Protein AF-A0A1G1GM62-F1 (afdb_monomer)

Radius of gyration: 15.06 Å; Cα contacts (8 Å, |Δi|>4): 50; chains: 1; bounding box: 35×20×39 Å

Solvent-accessible surface area (backbone atoms only — no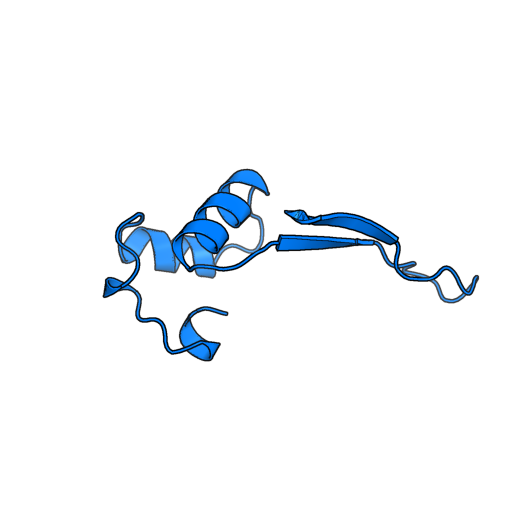t comparable to full-atom values): 4352 Å² total; per-residue (Å²): 108,57,73,80,68,74,51,55,65,86,75,36,82,94,48,54,64,69,52,49,56,55,60,74,68,50,95,73,76,59,66,70,60,51,51,55,53,33,51,69,70,77,40,77,51,74,44,68,48,68,73,93,57,97,83,61,95,62,70,74,41,78,77,44,78,89

Structure (mmCIF, N/CA/C/O backbone):
data_AF-A0A1G1GM62-F1
#
_entry.id   AF-A0A1G1GM62-F1
#
loop_
_atom_site.group_PDB
_atom_site.id
_atom_site.type_symbol
_atom_site.label_atom_id
_atom_site.label_alt_id
_atom_site.label_comp_id
_atom_site.label_asym_id
_atom_site.label_entity_id
_atom_site.label_seq_id
_atom_site.pdbx_PDB_ins_code
_atom_site.Cartn_x
_atom_site.Cartn_y
_atom_site.Cartn_z
_atom_site.occupancy
_atom_site.B_iso_or_equiv
_atom_site.auth_seq_id
_atom_site.auth_comp_id
_atom_site.auth_asym_id
_atom_site.auth_atom_id
_atom_site.pdbx_PDB_model_num
ATOM 1 N N . MET A 1 1 ? -4.819 9.163 -2.040 1.00 62.72 1 MET A N 1
ATOM 2 C CA . MET A 1 1 ? -5.624 8.020 -2.519 1.00 62.72 1 MET A CA 1
ATOM 3 C C . MET A 1 1 ? -7.040 8.044 -1.970 1.00 62.72 1 MET A C 1
ATOM 5 O O . MET A 1 1 ? -7.868 8.644 -2.628 1.00 62.72 1 MET A O 1
ATOM 9 N N . ARG A 1 2 ? -7.336 7.539 -0.765 1.00 73.31 2 ARG A N 1
ATOM 10 C CA . ARG A 1 2 ? -8.713 7.494 -0.222 1.00 73.31 2 ARG A CA 1
ATOM 11 C C . ARG A 1 2 ? -9.461 8.839 -0.274 1.00 73.31 2 ARG A C 1
ATOM 13 O O . ARG A 1 2 ? -10.557 8.918 -0.812 1.00 73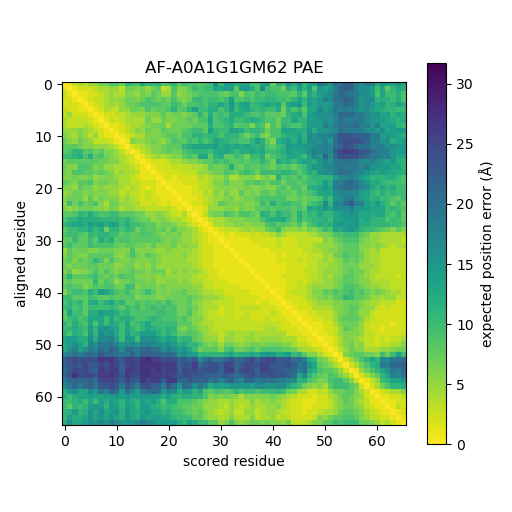.31 2 ARG A O 1
ATOM 20 N N . LYS A 1 3 ? -8.822 9.923 0.189 1.00 71.50 3 LYS A N 1
ATOM 21 C CA . LYS A 1 3 ? -9.385 11.290 0.120 1.00 71.50 3 LYS A CA 1
ATOM 22 C C . LYS A 1 3 ? -9.699 11.756 -1.311 1.00 71.50 3 LYS A C 1
ATOM 24 O O . LYS A 1 3 ? -10.640 12.510 -1.501 1.00 71.50 3 LYS A O 1
ATOM 29 N N . GLN A 1 4 ? -8.925 11.312 -2.303 1.00 71.00 4 GLN A N 1
ATOM 30 C CA . GLN A 1 4 ? -9.155 11.644 -3.717 1.00 71.00 4 GLN A CA 1
ATOM 31 C C . GLN A 1 4 ? -10.335 10.862 -4.311 1.00 71.00 4 GLN A C 1
ATOM 33 O O . GLN A 1 4 ? -10.848 11.252 -5.349 1.00 71.00 4 GLN A O 1
ATOM 38 N N . MET A 1 5 ? -10.774 9.790 -3.646 1.00 66.44 5 MET A N 1
ATOM 39 C CA . MET A 1 5 ? -11.927 8.973 -4.031 1.00 66.44 5 MET A CA 1
ATOM 40 C C . MET A 1 5 ? -13.186 9.300 -3.216 1.00 66.44 5 MET A C 1
ATOM 42 O O . MET A 1 5 ? -14.182 8.598 -3.326 1.00 66.44 5 MET A O 1
ATOM 46 N N . GLY A 1 6 ? -13.146 10.328 -2.361 1.00 75.19 6 GLY A N 1
ATOM 47 C CA . GLY A 1 6 ? -14.290 10.725 -1.531 1.00 75.19 6 GLY A CA 1
ATOM 48 C C . GLY A 1 6 ? -14.621 9.776 -0.373 1.00 75.19 6 GLY A C 1
ATOM 49 O O . GLY A 1 6 ? -15.560 10.043 0.367 1.00 75.19 6 GLY A O 1
ATOM 50 N N . VAL A 1 7 ? -13.840 8.711 -0.170 1.00 77.38 7 VAL A N 1
ATOM 51 C CA . VAL A 1 7 ? -14.039 7.742 0.918 1.00 77.38 7 VAL A CA 1
ATOM 52 C C . VAL A 1 7 ? -13.574 8.363 2.237 1.00 77.38 7 VAL A C 1
ATOM 54 O O . VAL A 1 7 ? -12.465 8.904 2.316 1.00 77.38 7 VAL A O 1
ATOM 57 N N . LYS A 1 8 ? -14.378 8.306 3.300 1.00 79.19 8 LYS A N 1
ATOM 58 C CA . LYS A 1 8 ? -14.005 8.773 4.645 1.00 79.19 8 LYS A CA 1
ATOM 59 C C . LYS A 1 8 ? -13.306 7.662 5.434 1.00 79.19 8 LYS A C 1
ATOM 61 O O . LYS A 1 8 ? -13.309 6.505 5.043 1.00 79.19 8 LYS A O 1
ATOM 66 N N . GLN A 1 9 ? -12.613 8.014 6.521 1.00 67.31 9 GLN A N 1
ATOM 67 C 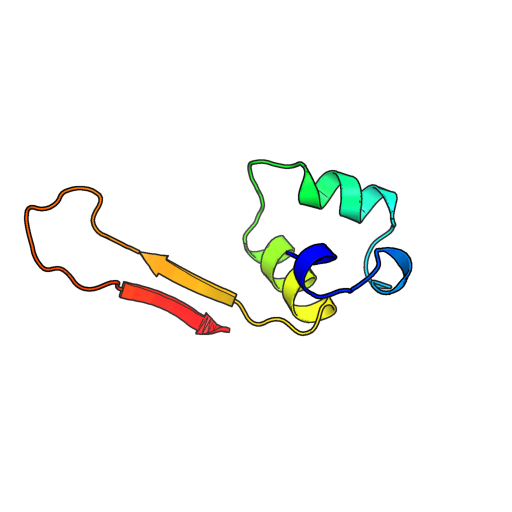CA . GLN A 1 9 ? -11.903 7.003 7.332 1.00 67.31 9 GLN A CA 1
ATOM 68 C C . GLN A 1 9 ? -12.882 6.077 8.056 1.00 67.31 9 GLN A C 1
ATOM 70 O O . GLN A 1 9 ? -12.597 4.905 8.240 1.00 67.31 9 GLN A O 1
ATOM 75 N N . GLU A 1 10 ? -14.029 6.631 8.428 1.00 71.75 10 GLU A N 1
ATOM 76 C CA . GLU A 1 10 ? -15.169 5.966 9.062 1.00 71.75 10 GLU A CA 1
ATOM 77 C C . GLU A 1 10 ? -15.848 4.933 8.145 1.00 71.75 10 GLU A C 1
ATOM 79 O O . GLU A 1 10 ? -16.452 3.989 8.643 1.00 71.75 10 GLU A O 1
ATOM 84 N N . ASP A 1 11 ? -15.659 5.037 6.825 1.00 69.06 11 ASP A N 1
ATOM 85 C CA . ASP A 1 11 ? -16.199 4.081 5.849 1.00 69.06 11 ASP A CA 1
ATOM 86 C C . ASP A 1 11 ? -15.348 2.797 5.746 1.00 69.06 11 ASP A C 1
ATOM 88 O O . ASP A 1 11 ? -15.766 1.813 5.138 1.00 69.06 11 ASP A O 1
ATOM 92 N N . ILE A 1 12 ? -14.148 2.780 6.340 1.00 71.81 12 ILE A N 1
ATOM 93 C CA . ILE A 1 12 ? -13.219 1.645 6.290 1.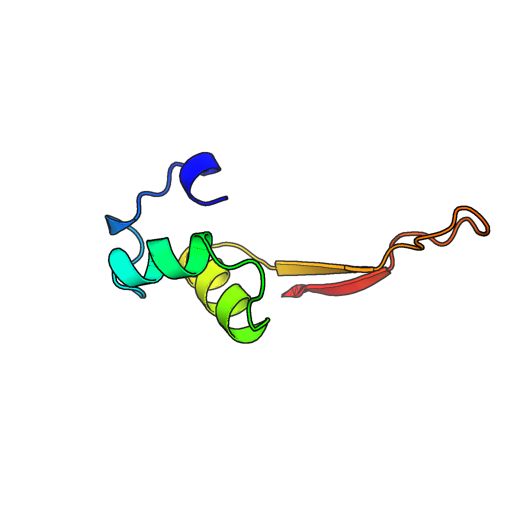00 71.81 12 ILE A CA 1
ATOM 94 C C . ILE A 1 12 ? -13.320 0.861 7.597 1.00 71.81 12 ILE A C 1
ATOM 96 O O . ILE A 1 12 ? -12.606 1.128 8.560 1.00 71.81 12 ILE A O 1
ATOM 100 N N . GLN A 1 13 ? -14.192 -0.146 7.620 1.00 69.19 13 GLN A N 1
ATOM 101 C CA . GLN A 1 13 ? -14.466 -0.940 8.826 1.00 69.19 13 GLN A CA 1
ATOM 102 C C . GLN A 1 13 ? -13.327 -1.895 9.222 1.00 69.19 13 GLN A C 1
ATOM 104 O O . GLN A 1 13 ? -13.229 -2.292 10.380 1.00 69.19 13 GLN A O 1
ATOM 109 N N . ALA A 1 14 ? -12.446 -2.250 8.282 1.00 70.94 14 ALA A N 1
ATOM 110 C CA . ALA A 1 14 ? -11.356 -3.199 8.517 1.00 70.94 14 ALA A CA 1
ATOM 111 C C . ALA A 1 14 ? -10.202 -2.630 9.367 1.00 70.94 14 ALA A C 1
ATOM 113 O O . ALA A 1 14 ? -9.373 -3.387 9.869 1.00 70.94 14 ALA A O 1
ATOM 114 N N . PHE A 1 15 ? -10.129 -1.306 9.545 1.00 71.44 15 PHE A N 1
ATOM 115 C CA . PHE A 1 15 ? -9.041 -0.653 10.271 1.00 71.44 15 PHE A CA 1
ATOM 116 C C . PHE A 1 15 ? -9.570 0.423 11.212 1.00 71.44 15 PHE A C 1
ATOM 118 O O . PHE A 1 15 ? -10.491 1.165 10.894 1.00 71.44 15 PHE A O 1
ATOM 125 N N . THR A 1 16 ? -8.927 0.578 12.369 1.00 77.75 16 THR A N 1
ATOM 126 C CA . THR A 1 16 ? -9.218 1.713 13.248 1.00 77.75 16 THR A CA 1
ATOM 127 C C . THR A 1 16 ? -8.780 3.023 12.589 1.00 77.75 16 THR A C 1
ATOM 129 O O . THR A 1 16 ? -7.800 3.066 11.840 1.00 77.75 16 THR A O 1
ATOM 132 N N . GLN A 1 17 ? -9.448 4.130 12.919 1.00 70.81 17 GLN A N 1
ATOM 133 C CA . GLN A 1 17 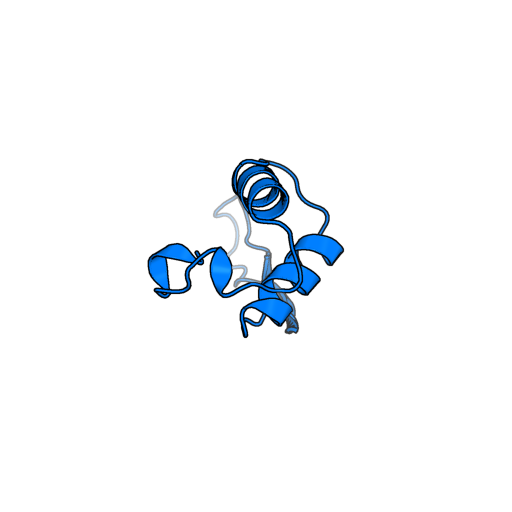? -9.117 5.455 12.381 1.00 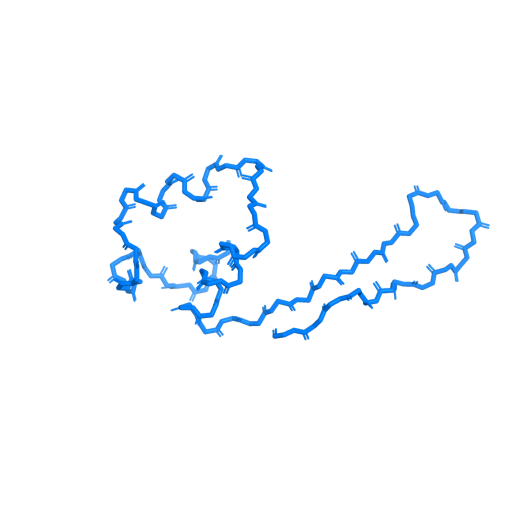70.81 17 GLN A CA 1
ATOM 134 C C . GLN A 1 17 ? -7.644 5.845 12.623 1.00 70.81 17 GLN A C 1
ATOM 136 O O . GLN A 1 17 ? -6.971 6.396 11.747 1.00 70.81 17 GLN A O 1
ATOM 1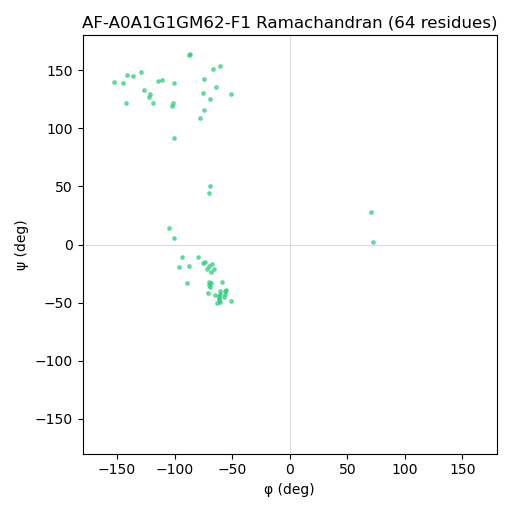41 N N . SER A 1 18 ? -7.108 5.505 13.800 1.00 76.56 18 SER A N 1
ATOM 142 C CA . SER A 1 18 ? -5.694 5.707 14.135 1.00 76.56 18 SER A CA 1
ATOM 143 C C . SER A 1 18 ? -4.766 4.766 13.357 1.00 76.56 18 SER A C 1
ATOM 145 O O . SER A 1 18 ? -3.656 5.165 12.998 1.00 76.56 18 SER A O 1
ATOM 147 N N . GLY A 1 19 ? -5.223 3.549 13.044 1.00 76.94 19 GLY A N 1
ATOM 148 C CA . GLY A 1 19 ? -4.553 2.608 12.150 1.00 76.94 19 GLY A CA 1
ATOM 149 C C . GLY A 1 19 ? -4.411 3.163 10.735 1.00 76.94 19 GLY A C 1
ATOM 150 O O . GLY A 1 19 ? -3.301 3.187 10.211 1.00 76.94 19 GLY A O 1
ATOM 151 N N . ILE A 1 20 ? -5.488 3.710 10.162 1.00 76.31 20 ILE A N 1
ATOM 152 C CA . ILE A 1 20 ? -5.485 4.314 8.818 1.00 76.31 20 ILE A CA 1
ATOM 153 C C . ILE A 1 20 ? -4.524 5.505 8.757 1.00 76.31 20 ILE A C 1
ATOM 155 O O . ILE A 1 20 ? -3.701 5.585 7.852 1.00 76.31 20 ILE A O 1
ATOM 159 N N . SER A 1 21 ? -4.565 6.403 9.747 1.00 75.88 21 SER A N 1
ATOM 160 C CA . SER A 1 21 ? -3.663 7.566 9.809 1.00 75.88 21 SER A CA 1
ATOM 161 C C . SER A 1 21 ? -2.178 7.163 9.871 1.00 75.88 21 SER A C 1
ATOM 163 O O . SER A 1 21 ? -1.320 7.735 9.190 1.00 75.88 21 SER A O 1
ATOM 165 N N . LYS A 1 22 ? -1.854 6.111 10.635 1.00 79.12 22 LYS A N 1
ATOM 166 C CA . LYS A 1 22 ? -0.494 5.550 10.688 1.00 79.12 22 LYS A CA 1
ATOM 167 C C . LYS A 1 22 ? -0.104 4.846 9.390 1.00 79.12 22 LYS A C 1
ATOM 169 O O . LYS A 1 22 ? 1.061 4.883 9.018 1.00 79.12 22 LYS A O 1
ATOM 174 N N . LEU A 1 23 ? -1.046 4.193 8.719 1.00 78.88 23 LEU A N 1
ATOM 175 C CA . LEU A 1 23 ? -0.810 3.470 7.471 1.00 78.88 23 LEU A CA 1
ATOM 176 C C . LEU A 1 23 ? -0.556 4.450 6.315 1.00 78.88 23 LEU A C 1
ATOM 178 O O . LEU A 1 23 ? 0.395 4.267 5.562 1.00 78.88 23 LEU A O 1
ATOM 182 N N . GLU A 1 24 ? -1.320 5.545 6.248 1.00 74.88 24 GLU A N 1
ATOM 183 C CA . GLU A 1 24 ? -1.163 6.616 5.250 1.00 74.88 24 GLU A CA 1
ATOM 184 C C . GLU A 1 24 ? 0.136 7.437 5.427 1.00 74.88 24 GLU A C 1
ATOM 186 O O . GLU A 1 24 ? 0.605 8.040 4.465 1.00 74.88 24 GLU A O 1
ATOM 191 N N . SER A 1 25 ? 0.732 7.479 6.627 1.00 80.25 25 SER A N 1
ATOM 192 C CA . SER A 1 25 ? 1.938 8.284 6.918 1.00 80.25 25 SER A CA 1
ATOM 193 C C . SER A 1 25 ? 3.270 7.538 6.762 1.00 80.25 25 SER A C 1
ATOM 195 O O . SER A 1 25 ? 4.333 8.167 6.784 1.00 80.25 25 SER A O 1
ATOM 197 N N . ARG A 1 26 ? 3.248 6.211 6.593 1.00 80.25 26 ARG A N 1
ATOM 198 C CA . ARG A 1 26 ? 4.464 5.406 6.407 1.00 80.25 26 ARG A CA 1
ATOM 199 C C . ARG A 1 26 ? 5.051 5.583 5.008 1.00 80.25 26 ARG A C 1
ATOM 201 O O . ARG A 1 26 ? 4.330 5.645 4.018 1.00 80.25 26 ARG A O 1
ATOM 208 N N . LYS A 1 27 ? 6.385 5.610 4.932 1.00 74.38 27 LYS A N 1
ATOM 209 C CA . LYS A 1 27 ? 7.134 5.610 3.661 1.00 74.38 27 LYS A CA 1
ATOM 210 C C . LYS A 1 27 ? 7.411 4.194 3.148 1.00 74.38 27 LYS A C 1
ATOM 212 O O . LYS A 1 27 ? 7.706 4.018 1.971 1.00 74.38 27 LYS A O 1
ATOM 217 N N . ASP A 1 28 ? 7.304 3.207 4.029 1.00 77.19 28 ASP A N 1
ATOM 218 C CA . ASP A 1 28 ? 7.514 1.790 3.787 1.00 77.19 28 ASP A CA 1
ATOM 219 C C . ASP A 1 28 ? 6.289 0.982 4.246 1.00 77.19 28 ASP A C 1
ATOM 221 O O . ASP A 1 28 ? 5.735 1.180 5.329 1.00 77.19 28 ASP A O 1
ATOM 225 N N . MET A 1 29 ? 5.831 0.064 3.398 1.00 80.50 29 MET A N 1
ATOM 226 C CA . MET A 1 29 ? 4.673 -0.776 3.682 1.00 80.50 29 MET A CA 1
ATOM 227 C C . MET A 1 29 ? 4.881 -2.156 3.077 1.00 80.50 29 MET A C 1
ATOM 229 O O . MET A 1 29 ? 5.365 -2.283 1.951 1.00 80.50 29 MET A O 1
ATOM 233 N N . LYS A 1 30 ? 4.499 -3.202 3.815 1.00 85.81 30 LYS A N 1
ATOM 234 C CA . LYS A 1 30 ? 4.437 -4.549 3.247 1.00 85.81 30 LYS A CA 1
ATOM 235 C C . LYS A 1 30 ? 3.375 -4.566 2.148 1.00 85.81 30 LYS A C 1
ATOM 237 O O . LYS A 1 30 ? 2.270 -4.073 2.364 1.00 85.81 30 LYS A O 1
ATOM 242 N N . ILE A 1 31 ? 3.689 -5.183 1.009 1.00 83.81 31 ILE A N 1
ATOM 243 C CA . ILE A 1 31 ? 2.754 -5.302 -0.122 1.00 83.81 31 ILE A CA 1
ATOM 244 C C . ILE A 1 31 ? 1.447 -5.969 0.328 1.00 83.81 31 ILE A C 1
ATOM 246 O O . ILE A 1 31 ? 0.379 -5.493 -0.027 1.00 83.81 31 ILE A O 1
ATOM 250 N N . SER A 1 32 ? 1.517 -6.990 1.187 1.00 84.19 32 SER A N 1
ATOM 251 C CA . SER A 1 32 ? 0.333 -7.662 1.737 1.00 84.19 32 SER A CA 1
ATOM 252 C C . SER A 1 32 ? -0.628 -6.704 2.451 1.00 84.19 32 SER A C 1
ATOM 254 O O . SER A 1 32 ? -1.832 -6.773 2.241 1.00 84.19 32 SER A O 1
ATOM 256 N N . THR A 1 33 ? -0.100 -5.769 3.247 1.00 86.62 33 THR A N 1
ATOM 257 C CA . THR A 1 33 ? -0.902 -4.764 3.961 1.00 86.62 33 THR A CA 1
ATOM 258 C C . THR A 1 33 ? -1.514 -3.744 3.001 1.00 86.62 33 THR A C 1
ATOM 260 O O . THR A 1 33 ? -2.648 -3.320 3.200 1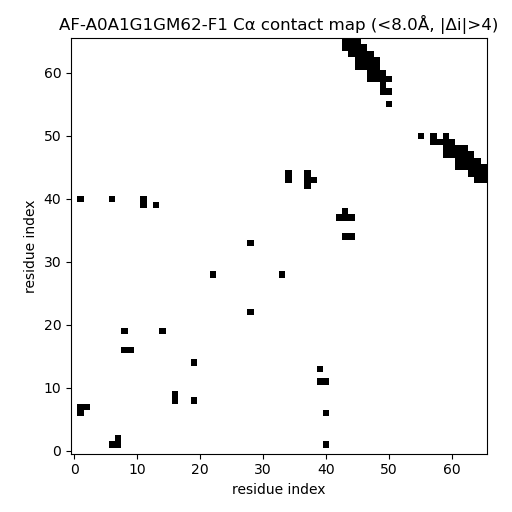.00 86.62 33 THR A O 1
ATOM 263 N N . LEU A 1 34 ? -0.787 -3.365 1.944 1.00 84.94 34 LEU A N 1
ATOM 264 C CA . LEU A 1 34 ? -1.315 -2.479 0.907 1.00 84.94 34 LEU A CA 1
ATOM 265 C C . LEU A 1 34 ? -2.464 -3.144 0.138 1.00 84.94 34 LEU A C 1
ATOM 267 O O . LEU A 1 34 ? -3.482 -2.503 -0.092 1.00 84.94 34 LEU A O 1
ATOM 271 N N . VAL A 1 35 ? -2.313 -4.419 -0.226 1.00 87.50 35 VAL A N 1
ATOM 272 C CA . VAL A 1 35 ? -3.349 -5.204 -0.915 1.00 87.50 35 VAL A CA 1
ATOM 273 C C . VAL A 1 35 ? -4.610 -5.301 -0.064 1.00 87.50 35 VAL A C 1
ATOM 275 O O . VAL A 1 35 ? -5.691 -4.987 -0.547 1.00 87.50 35 VAL A O 1
ATOM 278 N N . GLU A 1 36 ? -4.477 -5.667 1.211 1.00 86.00 36 GLU A N 1
ATOM 279 C CA . GLU A 1 36 ? -5.610 -5.758 2.135 1.00 86.00 36 GLU A CA 1
ATOM 280 C C . GLU A 1 36 ? -6.322 -4.408 2.298 1.00 86.00 36 GLU A C 1
ATOM 282 O O . GLU A 1 36 ? -7.549 -4.334 2.269 1.00 86.00 36 GLU A O 1
ATOM 287 N N . TYR A 1 37 ? -5.563 -3.316 2.413 1.00 85.00 37 TYR A N 1
ATOM 288 C CA . TYR A 1 37 ? -6.135 -1.977 2.480 1.00 85.00 37 TYR A CA 1
ATOM 289 C C . TYR A 1 37 ? -6.893 -1.602 1.200 1.00 85.00 37 TYR A C 1
ATOM 291 O O . TYR A 1 37 ? -8.040 -1.171 1.289 1.00 85.00 37 TYR A O 1
ATOM 299 N N . LEU A 1 38 ? -6.274 -1.784 0.027 1.00 87.06 38 LEU A N 1
ATOM 300 C CA . LEU A 1 38 ? -6.869 -1.465 -1.273 1.00 87.06 38 LEU A CA 1
ATOM 301 C C . LEU A 1 38 ? -8.130 -2.295 -1.534 1.00 87.06 38 LEU A C 1
ATOM 303 O O . LEU A 1 38 ? -9.156 -1.727 -1.903 1.00 87.06 38 LEU A O 1
ATOM 307 N N . HIS A 1 39 ? -8.096 -3.595 -1.241 1.00 86.38 39 HIS A N 1
ATOM 308 C CA . HIS A 1 39 ? -9.255 -4.478 -1.348 1.00 86.38 39 HIS A CA 1
ATOM 309 C C . HIS A 1 39 ? -10.432 -3.978 -0.496 1.00 86.38 39 HIS A C 1
ATOM 311 O O . HIS A 1 39 ? -11.554 -3.869 -0.985 1.00 86.38 39 HIS A O 1
ATOM 317 N N . ASN A 1 40 ? -10.166 -3.577 0.751 1.00 85.31 40 ASN A N 1
ATOM 318 C CA . ASN A 1 40 ? -11.193 -3.058 1.658 1.00 85.31 40 ASN A CA 1
ATOM 319 C C . ASN A 1 40 ? -11.777 -1.700 1.232 1.00 85.31 40 ASN A C 1
ATOM 321 O O . ASN A 1 40 ? -12.842 -1.326 1.714 1.00 85.31 40 ASN A O 1
ATOM 325 N N . ILE A 1 41 ? -11.113 -0.970 0.329 1.00 85.81 41 ILE A N 1
ATOM 326 C CA . ILE A 1 41 ? -11.643 0.264 -0.276 1.00 85.81 41 ILE A CA 1
ATOM 327 C C . ILE A 1 41 ? -12.110 0.069 -1.725 1.00 85.81 41 ILE A C 1
ATOM 329 O O . ILE A 1 41 ? -12.332 1.051 -2.432 1.00 85.81 41 ILE A O 1
ATOM 333 N N . GLY A 1 42 ? -12.260 -1.183 -2.175 1.00 84.75 42 GLY A N 1
ATOM 334 C CA . GLY A 1 42 ? -12.750 -1.517 -3.514 1.00 84.75 42 GLY A CA 1
ATOM 335 C C .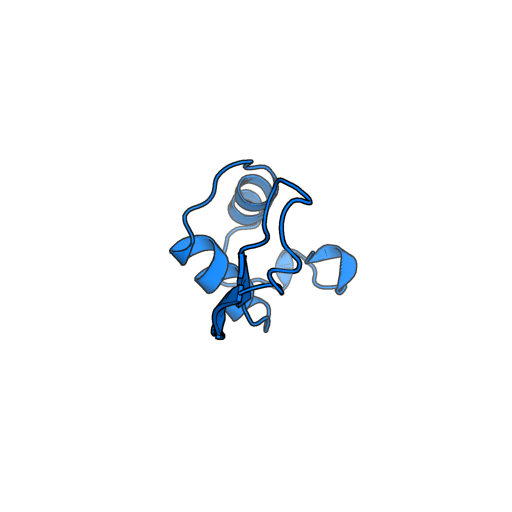 GLY A 1 42 ? -11.766 -1.191 -4.640 1.00 84.75 42 GLY A C 1
ATOM 336 O O . GLY A 1 42 ? -12.184 -0.893 -5.757 1.00 84.75 42 GLY A O 1
ATOM 337 N N . MET A 1 43 ? -10.462 -1.205 -4.357 1.00 86.19 43 MET A N 1
ATOM 338 C CA . MET A 1 43 ? -9.399 -0.929 -5.322 1.00 86.19 43 MET A CA 1
ATOM 339 C C . MET A 1 43 ? -8.580 -2.183 -5.643 1.00 86.19 43 MET A C 1
ATOM 341 O O . MET A 1 43 ? -8.234 -2.953 -4.751 1.00 86.19 43 MET A O 1
ATOM 345 N N . GLY A 1 44 ? -8.205 -2.327 -6.916 1.00 85.44 44 GLY A N 1
ATOM 346 C CA . GLY A 1 44 ? -7.183 -3.279 -7.362 1.00 85.44 44 GLY A CA 1
ATOM 347 C C . GLY A 1 44 ? -5.769 -2.697 -7.276 1.00 85.44 44 GLY A C 1
ATOM 348 O O . GLY A 1 44 ? -5.585 -1.478 -7.179 1.00 85.44 44 GLY A O 1
ATOM 349 N N . LEU A 1 45 ? -4.760 -3.565 -7.338 1.00 87.81 45 LEU A N 1
ATOM 350 C CA . LEU A 1 45 ? -3.346 -3.193 -7.302 1.00 87.81 45 LEU A CA 1
ATOM 351 C C . LEU A 1 45 ? -2.627 -3.691 -8.558 1.00 87.81 45 LEU A C 1
ATOM 353 O O . LEU A 1 45 ? -2.605 -4.884 -8.857 1.00 87.81 45 LEU A O 1
ATOM 357 N N . GLU A 1 46 ? -1.944 -2.774 -9.244 1.00 91.81 46 GLU A N 1
ATOM 358 C CA . GLU A 1 46 ? -1.008 -3.101 -10.320 1.00 91.81 46 GLU A CA 1
ATOM 359 C C . GLU A 1 46 ? 0.396 -2.603 -9.950 1.00 91.81 46 GLU A C 1
ATOM 361 O O . GLU A 1 46 ? 0.598 -1.413 -9.696 1.00 91.81 46 GLU A O 1
ATOM 366 N N . ILE A 1 47 ? 1.375 -3.512 -9.905 1.00 89.31 47 ILE A N 1
ATOM 367 C CA . ILE A 1 47 ? 2.786 -3.180 -9.675 1.00 89.31 47 ILE A CA 1
ATOM 368 C C . ILE A 1 47 ? 3.510 -3.228 -11.014 1.00 89.31 47 ILE A C 1
ATOM 370 O O . ILE A 1 47 ? 3.593 -4.282 -11.645 1.00 89.31 47 ILE A O 1
ATOM 374 N N . LYS A 1 48 ? 4.084 -2.094 -11.418 1.00 90.12 48 LYS A N 1
ATOM 375 C CA . LYS A 1 48 ? 4.876 -1.963 -12.642 1.00 90.12 48 LYS A CA 1
ATOM 376 C C . LYS A 1 48 ? 6.334 -1.648 -12.336 1.00 90.12 48 LYS A C 1
ATOM 378 O O . LYS A 1 48 ? 6.633 -0.837 -11.460 1.00 90.12 48 LYS A O 1
ATOM 383 N N . ALA A 1 49 ? 7.236 -2.247 -13.102 1.00 87.81 49 ALA A N 1
ATOM 384 C CA . ALA A 1 49 ? 8.639 -1.872 -13.152 1.00 87.81 49 ALA A CA 1
ATOM 385 C C . ALA A 1 49 ? 8.913 -1.014 -14.387 1.00 87.81 49 ALA A C 1
ATOM 387 O O . ALA A 1 49 ? 8.436 -1.307 -15.483 1.00 87.81 49 ALA A O 1
ATOM 388 N N . TYR A 1 50 ? 9.727 0.023 -14.206 1.00 84.00 50 TYR A N 1
ATOM 389 C CA . TYR A 1 50 ? 10.192 0.880 -15.290 1.00 84.00 50 TYR A CA 1
ATOM 390 C C . TYR A 1 50 ? 11.720 1.032 -15.240 1.00 84.00 50 TYR A C 1
ATOM 392 O O . TYR A 1 50 ? 12.323 1.017 -14.156 1.00 84.00 50 TYR A O 1
ATOM 400 N N . PRO A 1 51 ? 12.383 1.191 -16.398 1.00 84.31 51 PRO A N 1
ATOM 401 C CA . PRO A 1 51 ? 13.820 1.408 -16.440 1.00 84.31 51 PRO A CA 1
ATOM 402 C C . PRO A 1 51 ? 14.181 2.795 -15.886 1.00 84.31 51 PRO A C 1
ATOM 404 O O . PRO A 1 51 ? 13.730 3.824 -16.381 1.00 84.31 51 PRO A O 1
ATOM 407 N N . LYS A 1 52 ? 15.074 2.849 -14.888 1.00 79.81 52 LYS A N 1
ATOM 408 C CA . LYS A 1 52 ? 15.556 4.123 -14.307 1.00 79.81 52 LYS A CA 1
ATOM 409 C C . LYS A 1 52 ? 16.471 4.929 -15.240 1.00 79.81 52 LYS A C 1
ATOM 411 O O . LYS A 1 52 ? 16.699 6.111 -15.003 1.00 79.81 52 LYS A O 1
ATOM 416 N N . LYS A 1 53 ? 17.044 4.303 -16.274 1.00 78.38 53 LYS A N 1
ATOM 417 C CA . LYS A 1 53 ? 17.960 4.941 -17.233 1.00 78.38 53 LYS A CA 1
ATOM 418 C C . LYS A 1 53 ? 17.387 4.817 -18.644 1.00 78.38 53 LYS A C 1
ATOM 420 O O . LYS A 1 53 ? 17.079 3.712 -19.079 1.00 78.38 53 LYS A O 1
ATOM 425 N N . ARG A 1 54 ? 17.321 5.938 -19.374 1.00 60.59 54 ARG A N 1
ATOM 426 C CA . ARG A 1 54 ? 16.840 6.053 -20.770 1.00 60.59 54 ARG A CA 1
ATOM 427 C C . ARG A 1 54 ? 17.785 5.406 -21.805 1.00 60.59 54 ARG A C 1
ATOM 429 O O . ARG A 1 54 ? 18.103 6.030 -22.809 1.00 60.59 54 ARG A O 1
ATOM 436 N N . LYS A 1 55 ? 18.314 4.203 -21.554 1.00 57.97 55 LYS A N 1
ATOM 437 C CA . LYS A 1 55 ? 19.212 3.526 -22.513 1.00 57.97 55 LYS A CA 1
ATOM 438 C C . LYS A 1 55 ? 18.515 2.523 -23.422 1.00 57.97 55 LYS A C 1
ATOM 440 O O . LYS A 1 55 ? 19.037 2.251 -24.490 1.00 57.97 55 LYS A O 1
ATOM 445 N N . HIS A 1 56 ? 17.329 2.047 -23.064 1.00 56.12 56 HIS A N 1
ATOM 446 C CA . HIS A 1 56 ? 16.513 1.240 -23.961 1.00 56.12 56 HIS A CA 1
ATOM 447 C C . HIS A 1 56 ? 15.047 1.612 -23.803 1.00 56.12 56 HIS A C 1
ATOM 449 O O . HIS A 1 56 ? 14.595 1.944 -22.708 1.00 56.12 56 HIS A O 1
ATOM 455 N N . LYS A 1 57 ? 14.329 1.541 -24.922 1.00 60.16 57 LYS A N 1
ATOM 456 C CA . LYS A 1 57 ? 12.874 1.630 -25.057 1.00 60.16 57 LYS A CA 1
ATOM 457 C C . LYS A 1 57 ? 12.225 0.370 -24.448 1.00 60.16 57 LYS A C 1
ATOM 459 O O . LYS A 1 57 ? 11.530 -0.363 -25.130 1.00 60.16 57 LYS A O 1
ATOM 464 N N . LEU A 1 58 ? 12.604 0.033 -23.213 1.00 61.75 58 LEU A N 1
ATOM 465 C CA . LEU A 1 58 ? 11.987 -1.042 -22.448 1.00 61.75 58 LEU A CA 1
ATOM 466 C C . LEU A 1 58 ? 10.679 -0.480 -21.913 1.00 61.75 58 LEU A C 1
ATOM 468 O O . LEU A 1 58 ? 10.692 0.415 -21.063 1.00 61.75 58 LEU A O 1
ATOM 472 N N . ASP A 1 59 ? 9.586 -0.971 -22.483 1.00 70.44 59 ASP A N 1
ATOM 473 C CA . ASP A 1 59 ? 8.236 -0.640 -22.062 1.00 70.44 59 ASP A CA 1
ATOM 474 C C . ASP A 1 59 ? 8.021 -1.070 -20.603 1.00 70.44 59 ASP A C 1
ATOM 476 O O . ASP A 1 59 ? 8.709 -1.956 -20.084 1.00 70.44 59 ASP A O 1
ATOM 480 N N . GLU A 1 60 ? 7.107 -0.390 -19.911 1.00 83.25 60 GLU A N 1
ATOM 481 C CA . GLU A 1 60 ? 6.734 -0.735 -18.539 1.00 83.25 60 GLU A CA 1
ATOM 482 C C . GLU A 1 60 ? 6.390 -2.227 -18.442 1.00 83.25 60 GLU A C 1
ATOM 484 O O . GLU A 1 60 ? 5.575 -2.736 -19.211 1.00 83.25 60 GLU A O 1
ATOM 489 N N . VAL A 1 61 ? 6.985 -2.929 -17.477 1.00 85.81 61 VAL A N 1
ATOM 490 C CA . VAL A 1 61 ? 6.691 -4.347 -17.247 1.00 85.81 61 VAL A CA 1
ATOM 491 C C . VAL A 1 61 ? 5.748 -4.458 -16.062 1.00 85.81 61 VAL A C 1
ATOM 493 O O . VAL A 1 61 ? 6.078 -4.024 -14.957 1.00 85.81 61 VAL A O 1
ATOM 496 N N . VAL A 1 62 ? 4.579 -5.060 -16.275 1.00 88.88 62 VAL A N 1
ATOM 497 C CA . VAL A 1 62 ? 3.658 -5.404 -15.187 1.00 88.88 62 VAL A CA 1
ATOM 498 C C . VAL A 1 62 ? 4.229 -6.608 -14.441 1.00 88.88 62 VAL A C 1
ATOM 500 O O . VAL A 1 62 ? 4.381 -7.683 -15.012 1.00 88.88 62 VAL A O 1
ATOM 503 N N . LEU A 1 63 ? 4.570 -6.417 -13.168 1.00 86.81 63 LEU A N 1
ATOM 504 C CA . LEU A 1 63 ? 5.088 -7.466 -12.287 1.00 86.81 63 LEU A CA 1
ATOM 505 C C . LEU A 1 63 ? 3.970 -8.205 -11.548 1.00 86.81 63 LEU A C 1
ATOM 507 O O . LEU A 1 63 ? 4.108 -9.386 -11.245 1.00 86.81 63 LEU A O 1
ATOM 511 N N . LEU A 1 64 ? 2.886 -7.500 -11.218 1.00 85.81 64 LEU A N 1
ATOM 512 C CA . LEU A 1 64 ? 1.753 -8.039 -10.470 1.00 85.81 64 LEU A CA 1
ATOM 513 C C . LEU A 1 64 ? 0.480 -7.272 -10.823 1.00 85.81 64 LEU A C 1
ATOM 515 O O . LEU A 1 64 ? 0.517 -6.045 -10.922 1.00 85.81 64 LEU A O 1
ATOM 519 N N . LYS A 1 65 ? -0.635 -7.990 -10.962 1.00 88.38 65 LYS A N 1
ATOM 520 C CA . LYS A 1 65 ? -1.975 -7.426 -11.146 1.00 88.38 65 LYS A CA 1
ATOM 521 C C . LYS A 1 65 ? -2.984 -8.276 -10.378 1.00 88.38 65 LYS A C 1
ATOM 523 O O . LYS A 1 65 ? -3.044 -9.481 -10.615 1.00 88.38 65 LYS A O 1
ATOM 528 N N . MET A 1 66 ? -3.715 -7.656 -9.453 1.00 80.69 66 MET A N 1
ATOM 529 C CA . MET A 1 66 ? -4.702 -8.292 -8.570 1.00 80.69 66 MET A CA 1
ATOM 530 C C . MET A 1 66 ? -5.857 -7.357 -8.239 1.00 80.69 66 MET A C 1
ATOM 532 O O . MET A 1 66 ? -5.632 -6.123 -8.220 1.00 80.69 66 MET A O 1
#

Foldseek 3Di:
DCVVVVHDLVLQPPDDSVRVVVVVPDPDDDPVVVCVRQVSVVHWDWDWDDDPDPPDPDPIDTPDTD

Sequence (66 aa):
MRKQMGVKQEDIQAFTQSGISKLESRKDMKISTLVEYLHNIGMGLEIKAYPKKRKHKLDEVVLLKM

Mean predicted aligned error: 8.79 Å

pLDDT: mean 78.38, std 8.65, range [56.12, 91.81]

Secondary structure (DSSP, 8-state):
-GGGGT--GGG-TTS-HHHHHHHHH-S---HHHHHHHHHHTT---EEEE--SSTTS--PPEEEEE-